Protein AF-A0A523UIL1-F1 (afdb_monomer)

Secondary structure (DSSP, 8-state):
-PPPPPEEEEEEETT----HHHHHHHHHHHHTT-EEEEEEEEE-HHHHHHHHHHTT-SEEEEEE-SS-HHHHHHHHHHHHHHTT----EEEEES--HHHHHHH-

Mean predicted aligned error: 3.67 Å

pLDDT: mean 92.1, std 8.02, range [46.84, 98.5]

Solvent-accessible surface area (backbone atoms only — not comparable to full-atom values): 6074 Å² total; per-residue (Å²): 129,83,79,84,61,58,27,36,35,38,39,18,56,56,89,42,78,86,52,66,70,58,51,52,52,48,49,55,43,41,76,74,63,31,46,66,49,71,73,49,65,52,38,51,50,68,58,52,53,52,49,39,60,77,63,66,37,61,30,40,37,39,43,39,76,68,84,66,50,64,70,49,49,55,52,32,54,48,52,38,55,76,68,70,53,93,54,54,76,46,83,45,70,64,74,51,75,74,55,51,70,77,74,111

Foldseek 3Di:
DDPDAAEEEEAEADPDQDCVVVVVVQVVSVVVVHHYHYPHYHDQLVRQVVCCVVVVHQEYEYEDADPPVLVRLVVNVVVCVVVVHPHYYHYDDDADPVNVVSND

Radius of gyration: 13.33 Å; Cα contacts (8 Å, |Δi|>4): 162; chains: 1; bounding box: 35×24×34 Å

Sequence (104 aa):
MSEKKVRVLLAKGGLDAHDTGVKVVASALRDAGMEVIYLGLRQLPESIVEAAIQEDVDIIGISSLSGSLIPMARRLMGLVREKNLNIPVIYGGTILKSDREELL

Structure (mmCIF, N/CA/C/O backbone):
data_AF-A0A523UIL1-F1
#
_entry.id   AF-A0A523UIL1-F1
#
loop_
_atom_site.group_PDB
_atom_site.id
_atom_site.type_symbol
_atom_site.label_atom_id
_atom_site.label_alt_id
_atom_site.label_comp_id
_atom_site.label_asym_id
_atom_site.label_entity_id
_atom_site.label_seq_id
_atom_site.pdbx_PDB_ins_code
_atom_site.Cartn_x
_atom_site.Cartn_y
_atom_site.Cartn_z
_atom_site.occupancy
_atom_site.B_iso_or_equiv
_atom_site.auth_seq_id
_atom_site.auth_comp_id
_atom_site.auth_asym_id
_atom_site.auth_atom_id
_atom_site.pdbx_PDB_model_num
ATOM 1 N N . MET A 1 1 ? -21.233 -1.868 18.350 1.00 46.84 1 MET A N 1
ATOM 2 C CA . MET A 1 1 ? -19.841 -1.489 18.032 1.00 46.84 1 MET A CA 1
ATOM 3 C C . MET A 1 1 ? -19.693 -1.618 16.529 1.00 46.84 1 MET A C 1
ATOM 5 O O . MET A 1 1 ? -20.060 -2.663 16.015 1.00 46.84 1 MET A O 1
ATOM 9 N N . SER A 1 2 ? -19.290 -0.564 15.821 1.00 66.00 2 SER A N 1
ATOM 10 C CA . SER A 1 2 ? -18.968 -0.674 14.394 1.00 66.00 2 SER A CA 1
ATOM 11 C C . SER A 1 2 ? -17.741 -1.572 14.238 1.00 66.00 2 SER A C 1
ATOM 13 O O . SER A 1 2 ? -16.739 -1.329 14.911 1.00 66.00 2 SER A O 1
ATOM 15 N N . GLU A 1 3 ? -17.811 -2.607 13.402 1.00 79.12 3 GLU A N 1
ATOM 16 C CA . GLU A 1 3 ? -16.627 -3.398 13.049 1.00 79.12 3 GLU A CA 1
ATOM 17 C C . GLU A 1 3 ? -15.558 -2.482 12.433 1.00 79.12 3 GLU A C 1
ATOM 19 O O . GLU A 1 3 ? -15.869 -1.655 11.569 1.00 79.12 3 GLU A O 1
ATOM 24 N N . LYS A 1 4 ? -14.304 -2.597 12.900 1.00 85.50 4 LYS A N 1
ATOM 25 C CA . LYS A 1 4 ? -13.166 -1.893 12.291 1.00 85.50 4 LYS A CA 1
ATOM 26 C C . LYS A 1 4 ? -13.001 -2.447 10.876 1.00 85.50 4 LYS A C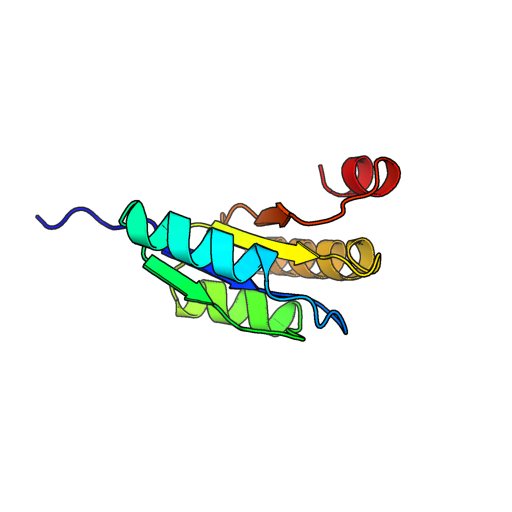 1
ATOM 28 O O . LYS A 1 4 ? -12.738 -3.636 10.709 1.00 85.50 4 LYS A O 1
ATOM 33 N N . LYS A 1 5 ? -13.178 -1.597 9.866 1.00 93.81 5 LYS A N 1
ATOM 34 C CA . LYS A 1 5 ? -12.920 -1.967 8.472 1.00 93.81 5 LYS A CA 1
ATOM 35 C C . LYS A 1 5 ? -11.421 -2.118 8.254 1.00 93.81 5 LYS A C 1
ATOM 37 O O . LYS A 1 5 ? -10.647 -1.327 8.783 1.00 93.81 5 LYS A O 1
ATOM 42 N N . VAL A 1 6 ? -11.040 -3.098 7.438 1.00 97.31 6 VAL A N 1
ATOM 43 C CA . VAL A 1 6 ? -9.656 -3.240 6.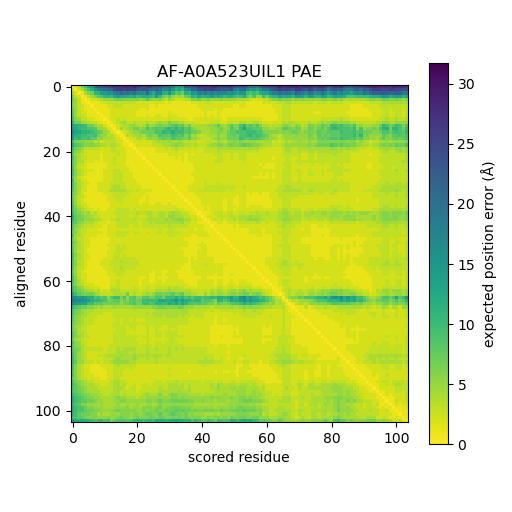974 1.00 97.31 6 VAL A CA 1
ATOM 44 C C . VAL A 1 6 ? -9.308 -2.037 6.097 1.00 97.31 6 VAL A C 1
ATOM 46 O O . VAL A 1 6 ? -10.041 -1.730 5.152 1.00 97.31 6 VAL A O 1
ATOM 49 N N . ARG A 1 7 ? -8.201 -1.365 6.408 1.00 98.31 7 ARG A N 1
ATOM 50 C CA . ARG A 1 7 ? -7.677 -0.190 5.707 1.00 98.31 7 ARG A CA 1
ATOM 51 C C . ARG A 1 7 ? -6.504 -0.601 4.827 1.00 98.31 7 ARG A C 1
ATOM 53 O O . ARG A 1 7 ? -5.483 -1.083 5.312 1.00 98.31 7 ARG A O 1
ATOM 60 N N . VAL A 1 8 ? -6.645 -0.409 3.521 1.00 98.50 8 VAL A N 1
ATOM 61 C CA . VAL A 1 8 ? -5.649 -0.800 2.520 1.00 98.50 8 VAL A CA 1
ATOM 62 C C . VAL A 1 8 ? -5.121 0.439 1.816 1.00 98.50 8 VAL A C 1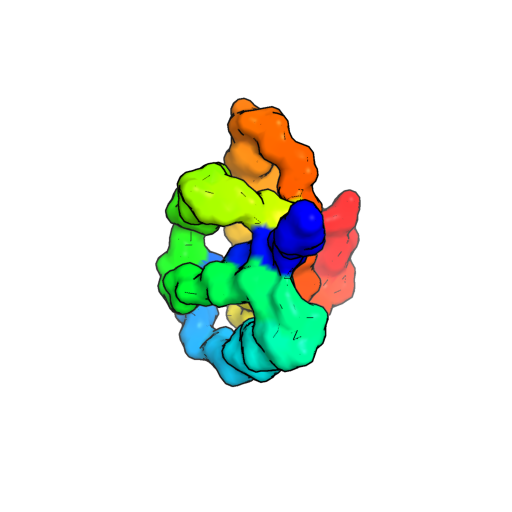
ATOM 64 O O . VAL A 1 8 ? -5.873 1.169 1.167 1.00 98.50 8 VAL A O 1
ATOM 67 N N . LEU A 1 9 ? -3.811 0.651 1.892 1.00 98.50 9 LEU A N 1
ATOM 68 C CA . LEU A 1 9 ? -3.124 1.669 1.111 1.00 98.50 9 LEU A CA 1
ATOM 69 C C . LEU A 1 9 ? -2.636 1.068 -0.199 1.00 98.50 9 LEU A C 1
ATOM 71 O O . LEU A 1 9 ? -1.896 0.096 -0.194 1.00 98.50 9 LEU A O 1
ATOM 75 N N . LEU A 1 10 ? -3.008 1.660 -1.327 1.00 97.75 10 LEU A N 1
ATOM 76 C CA . LEU A 1 10 ? -2.543 1.277 -2.652 1.00 97.75 10 LEU A CA 1
ATOM 77 C C . LEU A 1 10 ? -1.676 2.385 -3.245 1.00 97.75 10 LEU A C 1
ATOM 79 O O . LEU A 1 10 ? -2.107 3.535 -3.359 1.00 97.75 10 LEU A O 1
ATOM 83 N N . ALA A 1 11 ? -0.468 2.032 -3.674 1.00 95.00 11 ALA A N 1
ATOM 84 C CA . ALA A 1 11 ? 0.480 2.973 -4.255 1.00 95.00 11 ALA A CA 1
ATOM 85 C C . ALA A 1 11 ? 1.216 2.398 -5.469 1.00 95.00 11 ALA A C 1
ATOM 87 O O . ALA A 1 11 ? 1.284 1.186 -5.697 1.00 95.00 11 ALA A O 1
ATOM 88 N N . LYS A 1 12 ? 1.799 3.308 -6.249 1.00 90.12 12 LYS A N 1
ATOM 89 C CA . LYS A 1 12 ? 2.690 2.996 -7.366 1.00 90.12 12 LYS A CA 1
ATOM 90 C C . LYS A 1 12 ? 4.016 3.698 -7.194 1.00 90.12 12 LYS A C 1
ATOM 92 O O . LYS A 1 12 ? 4.063 4.926 -7.189 1.00 90.12 12 LYS A O 1
ATOM 97 N N . GLY A 1 13 ? 5.080 2.913 -7.097 1.00 81.62 13 GLY A N 1
ATOM 98 C CA . GLY A 1 13 ? 6.435 3.434 -6.992 1.00 81.62 13 GLY A CA 1
ATOM 99 C C . GLY A 1 13 ? 7.025 3.872 -8.333 1.00 81.62 13 GLY A C 1
ATOM 100 O O . GLY A 1 13 ? 6.723 3.304 -9.384 1.00 81.62 13 GLY A O 1
ATOM 101 N N . GLY A 1 14 ? 7.932 4.848 -8.283 1.00 77.12 14 GLY A N 1
ATOM 102 C CA . GLY A 1 14 ? 8.832 5.172 -9.397 1.00 77.12 14 GLY A CA 1
ATOM 103 C C . GLY A 1 14 ? 8.174 5.919 -10.562 1.00 77.12 14 GLY A C 1
ATOM 104 O O . GLY A 1 14 ? 7.352 6.797 -10.359 1.00 77.12 14 GLY A O 1
ATOM 105 N N . LEU A 1 15 ? 8.565 5.621 -11.804 1.00 76.69 15 LEU A N 1
ATOM 106 C CA . LEU A 1 15 ? 8.066 6.326 -13.001 1.00 76.69 15 LEU A CA 1
ATOM 107 C C . LEU A 1 15 ? 6.871 5.642 -13.670 1.00 76.69 15 LEU A C 1
ATOM 109 O O . LEU A 1 15 ? 6.395 6.094 -14.712 1.00 76.69 15 LEU A O 1
ATOM 113 N N . ASP A 1 16 ? 6.382 4.563 -13.074 1.00 80.06 16 ASP A N 1
ATOM 114 C CA . ASP A 1 16 ? 5.350 3.737 -13.664 1.00 80.06 16 ASP A CA 1
ATOM 115 C C . ASP A 1 16 ? 4.013 4.498 -13.754 1.00 80.06 16 ASP A C 1
ATOM 117 O O . ASP A 1 16 ? 3.481 4.965 -12.747 1.00 80.06 16 ASP A O 1
ATOM 121 N N . ALA A 1 17 ? 3.447 4.602 -14.960 1.00 84.06 17 ALA A N 1
ATOM 122 C CA . ALA A 1 17 ? 2.198 5.323 -15.224 1.00 84.06 17 ALA A CA 1
ATOM 123 C C . ALA A 1 17 ? 0.964 4.408 -15.357 1.00 84.06 17 ALA A C 1
ATOM 125 O O . ALA A 1 17 ? -0.157 4.902 -15.387 1.00 84.06 17 ALA A O 1
ATOM 126 N N . HIS A 1 18 ? 1.141 3.082 -15.396 1.00 89.44 18 HIS A N 1
ATOM 127 C CA . HIS A 1 18 ? 0.035 2.132 -15.575 1.00 89.44 18 HIS A CA 1
ATOM 128 C C . HIS A 1 18 ? -0.861 2.023 -14.338 1.00 89.44 18 HIS A C 1
ATOM 130 O O . HIS A 1 18 ? -0.447 1.472 -13.322 1.00 89.44 18 HIS A O 1
ATOM 136 N N . ASP A 1 19 ? -2.096 2.493 -14.404 1.00 90.62 19 ASP A N 1
ATOM 137 C CA . ASP A 1 19 ? -2.963 2.613 -13.228 1.00 90.62 19 ASP A CA 1
ATOM 138 C C . ASP A 1 19 ? -4.223 1.741 -13.284 1.00 90.62 19 ASP A C 1
ATOM 140 O O . ASP A 1 19 ? -4.920 1.589 -12.282 1.00 90.62 19 ASP A O 1
ATOM 144 N N . THR A 1 20 ? -4.500 1.123 -14.431 1.00 93.00 20 THR A N 1
ATOM 145 C CA . THR A 1 20 ? -5.734 0.367 -14.656 1.00 93.00 20 THR A CA 1
ATOM 146 C C . THR A 1 20 ? -5.876 -0.800 -13.679 1.00 93.00 20 THR A C 1
ATOM 148 O O . THR A 1 20 ? -6.888 -0.895 -12.991 1.00 93.00 20 THR A O 1
ATOM 151 N N . GLY A 1 21 ? -4.849 -1.649 -13.550 1.00 92.94 21 GLY A N 1
ATOM 152 C CA . GLY A 1 21 ? -4.901 -2.819 -12.664 1.00 92.94 21 GLY A CA 1
ATOM 153 C C . GLY A 1 21 ? -5.120 -2.446 -11.196 1.00 92.94 21 GLY A C 1
ATOM 154 O O . GLY A 1 21 ? -6.014 -2.982 -10.547 1.00 92.94 21 GLY A O 1
ATOM 155 N N . VAL A 1 22 ? -4.363 -1.469 -10.683 1.00 95.00 22 VAL A N 1
ATOM 156 C CA . VAL A 1 22 ? -4.496 -1.027 -9.284 1.00 95.00 22 VAL A CA 1
ATOM 157 C C . VAL A 1 22 ? -5.844 -0.357 -9.012 1.00 95.00 22 VAL A C 1
ATOM 159 O O . VAL A 1 22 ? -6.402 -0.549 -7.936 1.00 95.00 22 VAL A O 1
ATOM 162 N N . LYS A 1 23 ? -6.420 0.366 -9.981 1.00 95.31 23 LYS A N 1
ATOM 163 C CA . LYS A 1 23 ? -7.764 0.952 -9.850 1.00 95.31 23 LYS A CA 1
ATOM 164 C C . LYS A 1 23 ? -8.862 -0.110 -9.805 1.00 95.31 23 LYS A C 1
ATOM 166 O O . LYS A 1 23 ? -9.795 0.034 -9.019 1.00 95.31 23 LYS A O 1
ATOM 171 N N . VAL A 1 24 ? -8.737 -1.182 -10.589 1.00 97.00 24 VAL A N 1
ATOM 172 C CA . VAL A 1 24 ? -9.665 -2.325 -10.529 1.00 97.00 24 VAL A CA 1
ATOM 173 C C . VAL A 1 24 ? -9.589 -3.007 -9.163 1.00 97.00 24 VAL A C 1
ATOM 175 O O . VAL A 1 24 ? -10.624 -3.225 -8.538 1.00 97.00 24 VAL A O 1
ATOM 178 N N . VAL A 1 25 ? -8.379 -3.263 -8.652 1.00 97.12 25 VAL A N 1
ATOM 179 C CA . VAL A 1 25 ? -8.186 -3.814 -7.298 1.00 97.12 25 VAL A CA 1
ATOM 180 C C . VAL A 1 25 ? -8.776 -2.879 -6.242 1.00 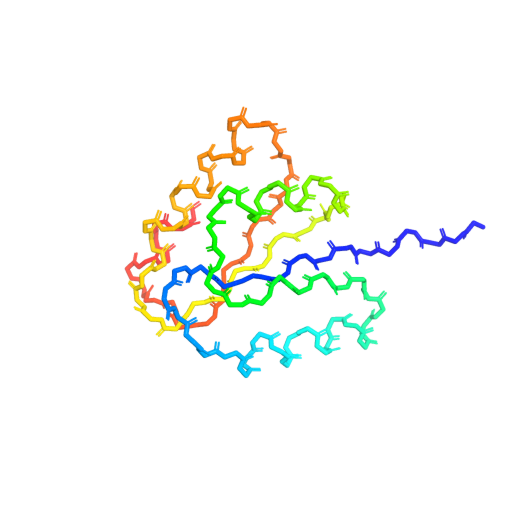97.12 25 VAL A C 1
ATOM 182 O O . VAL A 1 25 ? -9.501 -3.333 -5.364 1.00 97.12 25 VAL A O 1
ATOM 185 N N . ALA A 1 26 ? -8.540 -1.569 -6.353 1.00 97.56 26 ALA A N 1
ATOM 186 C CA . ALA A 1 26 ? -9.101 -0.583 -5.435 1.00 97.56 26 ALA A CA 1
ATOM 187 C C . ALA A 1 26 ? -10.636 -0.619 -5.410 1.00 97.56 26 ALA A C 1
ATOM 189 O O . ALA A 1 26 ? -11.225 -0.510 -4.338 1.00 97.56 26 ALA A O 1
ATOM 190 N N . SER A 1 27 ? -11.280 -0.772 -6.572 1.00 97.94 27 SER A N 1
ATOM 191 C CA . SER A 1 27 ? -12.737 -0.915 -6.655 1.00 97.94 27 SER A CA 1
ATOM 192 C C . SER A 1 27 ? -13.201 -2.192 -5.964 1.00 97.94 27 SER A C 1
ATOM 194 O O . SER A 1 27 ? -14.037 -2.124 -5.072 1.00 97.94 27 SER A O 1
ATOM 196 N N . ALA A 1 28 ? -12.595 -3.333 -6.297 1.00 98.25 28 ALA A N 1
ATOM 197 C CA . ALA A 1 28 ? -12.983 -4.625 -5.738 1.00 98.25 28 ALA A CA 1
ATOM 198 C C . ALA A 1 28 ? -12.834 -4.682 -4.206 1.00 98.25 28 ALA A C 1
ATOM 200 O O . ALA A 1 28 ? -13.690 -5.233 -3.520 1.00 98.25 28 ALA A O 1
ATOM 201 N N . LEU A 1 29 ? -11.776 -4.081 -3.649 1.00 98.06 29 LEU A N 1
ATOM 202 C CA . LEU A 1 29 ? -11.583 -4.001 -2.197 1.00 98.06 29 LEU A CA 1
ATOM 203 C C . LEU A 1 29 ? -12.651 -3.120 -1.523 1.00 98.06 29 LEU A C 1
ATOM 205 O O . LEU A 1 29 ? -13.143 -3.474 -0.452 1.00 98.06 29 LEU A O 1
ATOM 209 N N . ARG A 1 30 ? -13.048 -2.004 -2.153 1.00 97.56 30 ARG A N 1
ATOM 210 C CA . ARG A 1 30 ? -14.147 -1.154 -1.656 1.00 97.56 30 ARG A CA 1
ATOM 211 C C . ARG A 1 30 ? -15.487 -1.879 -1.705 1.00 97.56 30 ARG A C 1
ATOM 213 O O .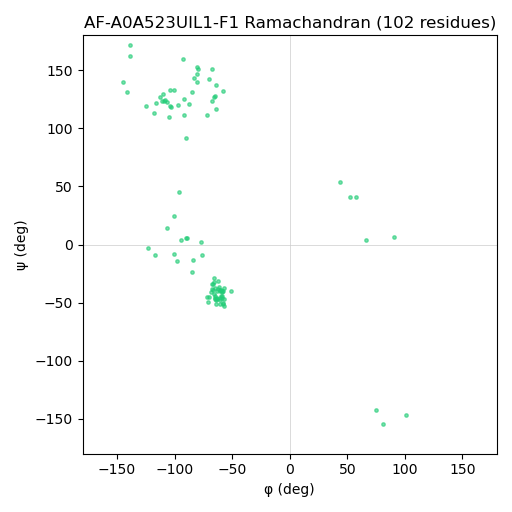 ARG A 1 30 ? -16.236 -1.807 -0.734 1.00 97.56 30 ARG A O 1
ATOM 220 N N . ASP A 1 31 ? -15.755 -2.605 -2.787 1.00 97.94 31 ASP A N 1
ATOM 221 C CA . ASP A 1 31 ? -16.968 -3.416 -2.939 1.00 97.94 31 ASP A CA 1
ATOM 222 C C . ASP A 1 31 ? -17.031 -4.531 -1.880 1.00 97.94 31 ASP A C 1
ATOM 224 O O . ASP A 1 31 ? -18.105 -4.864 -1.384 1.00 97.94 31 ASP A O 1
ATOM 228 N N . ALA A 1 32 ? -15.872 -5.049 -1.460 1.00 97.31 32 ALA A N 1
ATOM 229 C CA . ALA A 1 32 ? -15.735 -5.991 -0.349 1.00 97.31 32 ALA A CA 1
ATOM 230 C C . ALA A 1 32 ? -15.827 -5.342 1.051 1.00 97.31 32 ALA A C 1
ATOM 232 O O . ALA A 1 32 ? -15.685 -6.033 2.058 1.00 97.31 32 ALA A O 1
ATOM 233 N N . GLY A 1 33 ? -16.059 -4.028 1.141 1.00 96.56 33 GLY A N 1
ATOM 234 C CA . GLY A 1 33 ? -16.267 -3.307 2.398 1.00 96.56 33 GLY A CA 1
ATOM 235 C C . GLY A 1 33 ? -15.004 -2.742 3.056 1.00 96.56 33 GLY A C 1
ATOM 236 O O . GLY A 1 33 ? -15.100 -2.213 4.166 1.00 96.56 33 GLY A O 1
ATOM 237 N N . MET A 1 34 ? -13.843 -2.813 2.396 1.00 98.00 34 MET A N 1
ATOM 238 C CA . MET A 1 34 ? -12.583 -2.255 2.900 1.00 98.00 34 MET A CA 1
ATOM 239 C C . MET A 1 34 ? -12.488 -0.744 2.659 1.00 98.00 34 MET A C 1
ATOM 241 O O . MET A 1 34 ? -13.044 -0.200 1.701 1.00 98.00 34 MET A O 1
ATOM 245 N N . GLU A 1 35 ? -11.731 -0.055 3.507 1.00 98.00 35 GLU A N 1
ATOM 246 C CA . GLU A 1 35 ? -11.354 1.341 3.291 1.00 98.00 35 GLU A CA 1
ATOM 247 C C . GLU A 1 35 ? -10.079 1.393 2.452 1.00 98.00 35 GLU A C 1
ATOM 249 O O . GLU A 1 35 ? -9.055 0.835 2.832 1.00 98.00 35 GLU A O 1
ATOM 254 N N . VAL A 1 36 ? -10.132 2.046 1.290 1.00 98.19 36 VAL A N 1
ATOM 255 C CA . VAL A 1 36 ? -9.011 2.039 0.339 1.00 98.19 36 VAL A CA 1
ATOM 256 C C . VAL A 1 36 ? -8.463 3.440 0.123 1.00 98.19 36 VAL A C 1
ATOM 258 O O . VAL A 1 36 ? -9.115 4.275 -0.520 1.00 98.19 36 VAL A O 1
ATOM 261 N N . ILE A 1 37 ? -7.228 3.644 0.575 1.00 98.12 37 ILE A N 1
ATOM 262 C CA . ILE A 1 37 ? -6.431 4.850 0.371 1.00 98.12 37 ILE A CA 1
ATOM 263 C C . ILE A 1 37 ? -5.597 4.643 -0.892 1.00 98.12 37 ILE A C 1
ATOM 265 O O . ILE A 1 37 ? -4.694 3.815 -0.915 1.00 98.12 37 ILE A O 1
ATOM 269 N N . TYR A 1 38 ? -5.882 5.380 -1.964 1.00 96.62 38 TYR A N 1
ATOM 270 C CA . TYR A 1 38 ? -5.094 5.303 -3.197 1.00 96.62 38 TYR A CA 1
ATOM 271 C C . TYR A 1 38 ? -4.203 6.538 -3.334 1.00 96.62 38 TYR A C 1
ATOM 273 O O . TYR A 1 38 ? -4.705 7.623 -3.617 1.00 96.62 38 TYR A O 1
ATOM 281 N N . LEU A 1 39 ? -2.887 6.367 -3.174 1.00 94.62 39 LEU A N 1
ATOM 282 C CA . LEU A 1 39 ? -1.916 7.471 -3.248 1.00 94.62 39 LEU A CA 1
ATOM 283 C C . LEU A 1 39 ? -1.621 7.940 -4.680 1.00 94.62 39 LEU A C 1
ATOM 285 O O . LEU A 1 39 ? -0.945 8.944 -4.885 1.00 94.62 39 LEU A O 1
ATOM 289 N N . GLY A 1 40 ? -2.103 7.217 -5.690 1.00 90.50 40 GLY A N 1
ATOM 290 C CA . GLY A 1 40 ? -1.837 7.558 -7.081 1.00 90.50 40 GLY A CA 1
ATOM 291 C C . GLY A 1 40 ? -0.469 7.087 -7.572 1.00 90.50 40 GLY A C 1
ATOM 292 O O . GLY A 1 40 ? 0.081 6.076 -7.126 1.00 90.50 40 GLY A O 1
ATOM 293 N N . LEU A 1 41 ? 0.038 7.796 -8.578 1.00 90.94 41 LEU A N 1
ATOM 294 C CA . LEU A 1 41 ? 1.235 7.430 -9.331 1.00 90.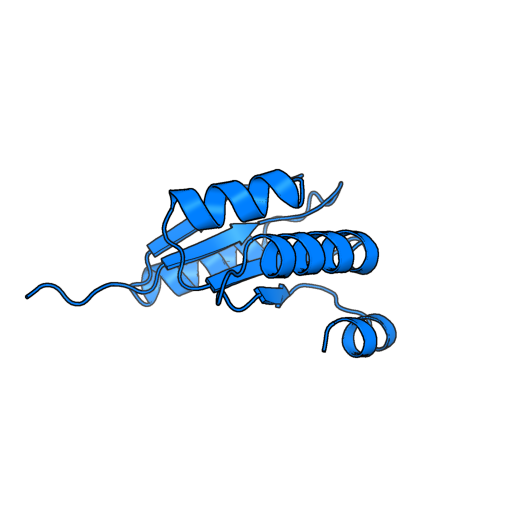94 41 LEU A CA 1
ATOM 295 C C . LEU A 1 41 ? 2.479 8.080 -8.737 1.00 90.94 41 LEU A C 1
ATOM 297 O O . LEU A 1 41 ? 2.396 9.117 -8.082 1.00 90.94 41 LEU A O 1
ATOM 301 N N . ARG A 1 42 ? 3.636 7.502 -9.062 1.00 87.50 42 ARG A N 1
ATOM 302 C CA . ARG A 1 42 ? 4.958 8.092 -8.826 1.00 87.50 42 ARG A CA 1
ATOM 303 C C . ARG A 1 42 ? 5.262 8.441 -7.373 1.00 87.50 42 ARG A C 1
ATOM 305 O O . ARG A 1 42 ? 5.859 9.472 -7.080 1.00 87.50 42 ARG A O 1
ATOM 312 N N . GLN A 1 43 ? 4.861 7.556 -6.473 1.00 91.81 43 GLN A N 1
ATOM 313 C CA . GLN A 1 43 ? 5.092 7.712 -5.048 1.00 91.81 43 GLN A CA 1
ATOM 314 C C . GLN A 1 43 ? 6.509 7.283 -4.674 1.00 91.81 43 GLN A C 1
ATOM 316 O O . GLN A 1 43 ? 7.036 6.284 -5.175 1.00 91.81 43 GLN A O 1
ATOM 321 N N . LEU A 1 44 ? 7.123 8.052 -3.778 1.00 92.94 44 LEU A N 1
ATOM 322 C CA . LEU A 1 44 ? 8.384 7.684 -3.148 1.00 92.94 44 LEU A CA 1
ATOM 323 C C . LEU A 1 44 ? 8.117 6.704 -1.996 1.00 92.94 44 LEU A C 1
ATOM 325 O O . LEU A 1 44 ? 7.087 6.834 -1.330 1.00 92.94 44 LEU A O 1
ATOM 329 N N . PRO A 1 45 ? 9.025 5.753 -1.716 1.00 94.75 45 PRO A N 1
ATOM 330 C CA . PRO A 1 45 ? 8.892 4.847 -0.575 1.00 94.75 45 PRO A CA 1
ATOM 331 C C . PRO A 1 45 ? 8.628 5.572 0.751 1.00 94.75 45 PRO A C 1
ATOM 333 O O . PRO A 1 45 ? 7.784 5.143 1.529 1.00 94.75 45 PRO A O 1
ATOM 336 N N . GLU A 1 46 ? 9.296 6.702 0.981 1.00 95.94 46 GLU A N 1
ATOM 337 C CA . GLU A 1 46 ? 9.128 7.547 2.164 1.00 95.94 46 GLU A CA 1
ATOM 338 C C . GLU A 1 46 ? 7.696 8.069 2.285 1.00 95.94 46 GLU A C 1
ATOM 340 O O . GLU A 1 46 ? 7.094 7.974 3.352 1.00 95.94 46 GLU A O 1
ATOM 345 N N . SER A 1 47 ? 7.129 8.561 1.180 1.00 95.81 47 SER A N 1
ATOM 346 C CA . SER A 1 47 ? 5.750 9.050 1.130 1.00 95.81 47 SER A CA 1
ATOM 347 C C . SER A 1 47 ? 4.741 7.931 1.379 1.00 95.81 47 SER A C 1
ATOM 349 O O . SER A 1 47 ? 3.746 8.152 2.061 1.00 95.81 47 SER A O 1
ATOM 351 N N . ILE A 1 48 ? 5.008 6.725 0.868 1.00 96.62 48 ILE A N 1
ATOM 352 C CA . ILE A 1 48 ? 4.147 5.553 1.075 1.00 96.62 48 ILE A CA 1
ATOM 353 C C . ILE A 1 48 ? 4.107 5.172 2.555 1.00 96.62 48 ILE A C 1
ATOM 355 O O . ILE A 1 48 ? 3.027 4.963 3.099 1.00 96.62 48 ILE A O 1
ATOM 359 N N . VAL A 1 49 ? 5.269 5.090 3.209 1.00 97.69 49 VAL A N 1
ATOM 360 C CA . VAL A 1 49 ? 5.354 4.713 4.628 1.00 97.69 49 VAL A CA 1
ATOM 361 C C . VAL A 1 49 ? 4.755 5.784 5.528 1.00 97.69 49 VAL A C 1
ATOM 363 O O . VAL A 1 49 ? 4.052 5.456 6.478 1.00 97.69 49 VAL A O 1
ATOM 366 N N . GLU A 1 50 ? 5.007 7.058 5.233 1.00 97.81 50 GLU A N 1
ATOM 367 C CA . GLU A 1 50 ? 4.439 8.158 6.008 1.00 97.81 50 GLU A CA 1
ATOM 368 C C . GLU A 1 50 ? 2.910 8.165 5.915 1.00 97.81 50 GLU A C 1
ATOM 370 O O . GLU A 1 50 ? 2.233 8.198 6.939 1.00 97.81 50 GLU A O 1
ATOM 375 N N . ALA A 1 51 ? 2.362 8.024 4.705 1.00 98.06 51 ALA A N 1
ATOM 376 C CA . ALA A 1 51 ? 0.923 7.910 4.516 1.00 98.06 51 ALA A CA 1
ATOM 377 C C . ALA A 1 51 ? 0.349 6.657 5.193 1.00 98.06 51 ALA A C 1
ATOM 379 O O . ALA A 1 51 ? -0.716 6.730 5.790 1.00 98.06 51 ALA A O 1
ATOM 380 N N . ALA A 1 52 ? 1.053 5.521 5.157 1.00 98.06 52 ALA A N 1
ATOM 381 C CA . ALA A 1 52 ? 0.616 4.300 5.833 1.00 98.06 52 ALA A CA 1
ATOM 382 C C . ALA A 1 52 ? 0.462 4.492 7.352 1.00 98.06 52 ALA A C 1
ATOM 384 O O . ALA A 1 52 ? -0.490 3.987 7.941 1.00 98.06 52 ALA A O 1
ATOM 385 N N . ILE A 1 53 ? 1.375 5.244 7.972 1.00 97.88 53 ILE A N 1
ATOM 386 C CA . ILE A 1 53 ? 1.317 5.578 9.401 1.00 97.88 53 ILE A CA 1
ATOM 387 C C . ILE A 1 53 ? 0.188 6.569 9.680 1.00 97.88 53 ILE A C 1
ATOM 389 O O . ILE A 1 53 ? -0.610 6.348 10.586 1.00 97.88 53 ILE A O 1
ATOM 393 N N . GLN A 1 54 ? 0.122 7.660 8.913 1.00 97.88 54 GLN A N 1
ATOM 394 C CA . GLN A 1 54 ? -0.875 8.717 9.106 1.00 97.88 54 GLN A CA 1
ATOM 395 C C . GLN A 1 54 ? -2.302 8.198 8.928 1.00 97.88 54 GLN A C 1
ATOM 397 O O . GLN A 1 54 ? -3.206 8.598 9.656 1.00 97.88 54 GLN A O 1
ATOM 402 N N . GLU A 1 55 ? -2.486 7.283 7.982 1.00 97.69 55 GLU A N 1
ATOM 403 C CA . GLU A 1 55 ? -3.771 6.677 7.672 1.00 97.69 55 GLU A CA 1
ATOM 404 C C . GLU A 1 55 ? -4.049 5.406 8.486 1.00 97.69 55 GLU A C 1
ATOM 406 O O . GLU A 1 55 ? -5.056 4.765 8.207 1.00 97.69 55 GLU A O 1
ATOM 411 N N . ASP A 1 56 ? -3.210 5.018 9.455 1.00 97.00 56 ASP A N 1
ATOM 412 C CA . ASP A 1 56 ? -3.371 3.799 10.277 1.00 97.00 56 ASP A CA 1
ATOM 413 C C . ASP A 1 56 ? -3.788 2.569 9.443 1.00 97.00 56 ASP A C 1
ATOM 415 O O . ASP A 1 56 ? -4.846 1.969 9.654 1.00 97.00 56 ASP A O 1
ATOM 419 N N . VAL A 1 57 ? -3.016 2.261 8.396 1.00 98.25 57 VAL A N 1
ATOM 420 C CA . VAL A 1 57 ? -3.401 1.219 7.431 1.00 98.25 57 VAL A CA 1
ATOM 421 C C . VAL A 1 57 ? -3.026 -0.165 7.943 1.00 98.25 57 VAL A C 1
ATOM 423 O O . VAL A 1 57 ? -1.959 -0.370 8.519 1.00 98.25 57 VAL A O 1
ATOM 426 N N . ASP A 1 58 ? -3.875 -1.146 7.653 1.00 98.06 58 ASP A N 1
ATOM 427 C CA . ASP A 1 58 ? -3.619 -2.540 8.004 1.00 98.06 58 ASP A CA 1
ATOM 428 C C . ASP A 1 58 ? -2.759 -3.241 6.935 1.00 98.06 58 ASP A C 1
ATOM 430 O O . ASP A 1 58 ? -2.113 -4.242 7.229 1.00 98.06 58 ASP A O 1
ATOM 434 N N . ILE A 1 59 ? -2.754 -2.752 5.684 1.00 98.19 59 ILE A N 1
ATOM 435 C CA . ILE A 1 59 ? -2.026 -3.358 4.552 1.00 98.19 59 ILE A CA 1
ATOM 436 C C . ILE A 1 59 ? -1.490 -2.275 3.604 1.00 98.19 59 ILE A C 1
ATOM 438 O O . ILE A 1 59 ? -2.206 -1.331 3.262 1.00 98.19 59 ILE A O 1
ATOM 442 N N . ILE A 1 60 ? -0.267 -2.460 3.094 1.00 98.19 60 ILE A N 1
ATOM 443 C CA . ILE A 1 60 ? 0.284 -1.689 1.967 1.00 98.19 60 ILE A CA 1
ATOM 444 C C . ILE A 1 60 ? 0.307 -2.570 0.713 1.00 98.19 60 ILE A C 1
ATOM 446 O O . ILE A 1 60 ? 0.942 -3.618 0.687 1.00 98.19 60 ILE A O 1
ATOM 450 N N . GLY A 1 61 ? -0.346 -2.133 -0.358 1.00 96.94 61 GLY A N 1
ATOM 451 C CA . GLY A 1 61 ? -0.308 -2.741 -1.682 1.00 96.94 61 GLY A CA 1
ATOM 452 C C . GLY A 1 61 ? 0.476 -1.883 -2.675 1.00 96.94 61 GLY A C 1
ATOM 453 O O . GLY A 1 61 ? 0.158 -0.717 -2.909 1.00 96.94 61 GLY A O 1
ATOM 454 N N . ILE A 1 62 ? 1.484 -2.477 -3.303 1.00 94.94 62 ILE A N 1
ATOM 455 C CA . ILE A 1 62 ? 2.326 -1.843 -4.314 1.00 94.94 62 ILE A CA 1
ATOM 456 C C . ILE A 1 62 ? 2.047 -2.477 -5.669 1.00 94.94 62 ILE A C 1
ATOM 458 O O . ILE A 1 62 ? 2.226 -3.679 -5.852 1.00 94.94 62 ILE A O 1
ATOM 462 N N . SER A 1 63 ? 1.675 -1.657 -6.649 1.00 92.94 63 SER A N 1
ATOM 463 C CA . SER A 1 63 ? 1.536 -2.096 -8.039 1.00 92.94 63 SER A CA 1
ATOM 464 C C . SER A 1 63 ? 2.759 -1.687 -8.861 1.00 92.94 63 SER A C 1
ATOM 466 O O . SER A 1 63 ? 3.155 -0.522 -8.832 1.00 92.94 63 SER A O 1
ATOM 468 N N . SER A 1 64 ? 3.321 -2.609 -9.649 1.00 89.31 64 SER A N 1
ATOM 469 C CA . SER A 1 64 ? 4.417 -2.327 -10.588 1.00 89.31 64 SER A CA 1
ATOM 470 C C . SER A 1 64 ? 4.277 -3.093 -11.906 1.00 89.31 64 SER A C 1
ATOM 472 O O . SER A 1 64 ? 4.035 -4.297 -11.922 1.00 89.31 64 SER A O 1
ATOM 474 N N . LEU A 1 65 ? 4.426 -2.381 -13.022 1.00 86.88 65 LEU A N 1
ATOM 475 C CA . LEU A 1 65 ? 4.461 -2.913 -14.388 1.00 86.88 65 LEU A CA 1
ATOM 476 C C . LEU A 1 65 ? 5.754 -2.532 -15.142 1.00 86.88 65 LEU A C 1
ATOM 478 O O . LEU A 1 65 ? 5.934 -2.951 -16.280 1.00 86.88 65 LEU A O 1
ATOM 482 N N . SER A 1 66 ? 6.655 -1.742 -14.544 1.00 74.00 66 SER A N 1
ATOM 483 C CA . SER A 1 66 ? 7.798 -1.119 -15.239 1.00 74.00 66 SER A CA 1
ATOM 484 C C . SER A 1 66 ? 9.174 -1.725 -14.927 1.00 74.00 66 SER A C 1
ATOM 486 O O . SER A 1 66 ? 10.186 -1.084 -15.199 1.00 74.00 66 SER A O 1
ATOM 488 N N . GLY A 1 67 ? 9.247 -2.914 -14.317 1.00 71.69 67 GLY A N 1
ATOM 489 C CA . GLY A 1 67 ? 10.518 -3.606 -14.026 1.00 71.69 67 GLY A CA 1
ATOM 490 C C . GLY A 1 67 ? 11.428 -2.918 -12.994 1.00 71.69 67 GLY A C 1
AT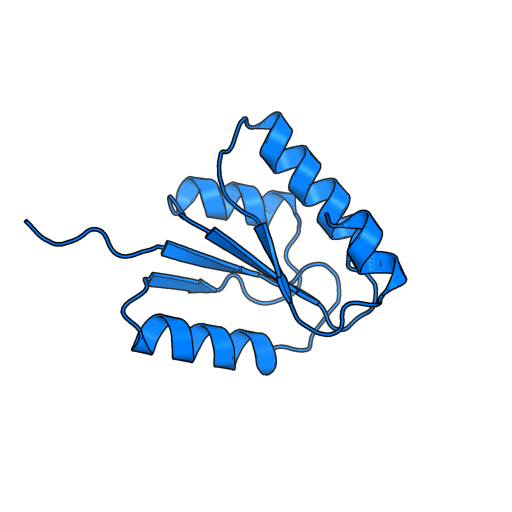OM 491 O O . GLY A 1 67 ? 12.530 -3.379 -12.731 1.00 71.69 67 GLY A O 1
ATOM 492 N N . SER A 1 68 ? 10.982 -1.819 -12.380 1.00 77.62 68 SER A N 1
ATOM 493 C CA . SER A 1 68 ? 11.744 -1.043 -11.392 1.00 77.62 68 SER A CA 1
ATOM 494 C C . SER A 1 68 ? 11.332 -1.352 -9.948 1.00 77.62 68 SER A C 1
ATOM 496 O O . SER A 1 68 ? 11.464 -0.497 -9.069 1.00 77.62 68 SER A O 1
ATOM 498 N N . LEU A 1 69 ? 10.772 -2.540 -9.702 1.00 87.81 69 LEU A N 1
ATOM 499 C CA . LEU A 1 69 ? 10.176 -2.884 -8.414 1.00 87.81 69 LEU A CA 1
ATOM 500 C C . LEU A 1 69 ? 11.227 -3.104 -7.321 1.00 87.81 69 LEU A C 1
ATOM 502 O O . LEU A 1 69 ? 11.068 -2.577 -6.225 1.00 87.81 69 LEU A O 1
ATOM 506 N N . ILE A 1 70 ? 12.303 -3.840 -7.607 1.00 91.38 70 ILE A N 1
ATOM 507 C CA . ILE A 1 70 ? 13.266 -4.275 -6.583 1.00 91.38 70 ILE A CA 1
ATOM 508 C C . ILE A 1 70 ? 13.911 -3.116 -5.805 1.00 91.38 70 ILE A C 1
ATOM 510 O O . ILE A 1 70 ? 13.864 -3.146 -4.572 1.00 91.38 70 ILE A O 1
ATOM 514 N N . PRO A 1 71 ? 14.471 -2.064 -6.440 1.00 90.56 71 PRO A N 1
ATOM 515 C CA . PRO A 1 71 ? 15.056 -0.950 -5.691 1.00 90.56 71 PRO A CA 1
ATOM 516 C C . PRO A 1 71 ? 14.030 -0.242 -4.796 1.00 90.56 71 PRO A C 1
ATOM 518 O O . PRO A 1 71 ? 14.321 0.086 -3.646 1.00 90.56 71 PRO A O 1
ATOM 521 N N . MET A 1 72 ? 12.809 -0.059 -5.307 1.00 90.12 72 MET A N 1
ATOM 522 C CA . MET A 1 72 ? 11.704 0.544 -4.565 1.00 90.12 72 MET A CA 1
ATOM 523 C C . MET A 1 72 ? 11.296 -0.327 -3.371 1.00 90.12 72 MET A C 1
ATOM 525 O O . MET A 1 72 ? 11.159 0.184 -2.262 1.00 90.12 72 MET A O 1
ATOM 529 N N . ALA A 1 73 ? 11.141 -1.634 -3.582 1.00 92.75 73 ALA A N 1
ATOM 530 C CA . ALA A 1 73 ? 10.724 -2.596 -2.567 1.00 92.75 73 ALA A CA 1
ATOM 531 C C . ALA A 1 73 ? 11.757 -2.718 -1.444 1.00 92.75 73 ALA A C 1
ATOM 533 O O . ALA A 1 73 ? 11.402 -2.657 -0.269 1.00 92.75 73 ALA A O 1
ATOM 534 N N . ARG A 1 74 ? 13.050 -2.790 -1.787 1.00 93.81 74 ARG A N 1
ATOM 535 C CA . ARG A 1 74 ? 14.146 -2.797 -0.805 1.00 93.81 74 ARG A CA 1
ATOM 536 C C . ARG A 1 74 ? 14.111 -1.564 0.089 1.00 93.81 74 ARG A C 1
ATOM 538 O O . ARG A 1 74 ? 14.204 -1.695 1.309 1.00 93.81 74 ARG A O 1
ATOM 545 N N . ARG A 1 75 ? 13.951 -0.378 -0.508 1.00 95.06 75 ARG A N 1
ATOM 546 C CA . ARG A 1 75 ? 13.868 0.878 0.244 1.00 95.06 75 ARG A CA 1
ATOM 547 C C . ARG A 1 75 ? 12.621 0.924 1.125 1.00 95.06 75 ARG A C 1
ATOM 549 O O . ARG A 1 75 ? 12.736 1.253 2.301 1.00 95.06 75 ARG A O 1
ATOM 556 N N . LEU A 1 76 ? 11.466 0.546 0.581 1.00 95.31 76 LEU A N 1
ATOM 557 C CA . LEU A 1 76 ? 10.197 0.493 1.306 1.00 95.31 76 LEU A CA 1
ATOM 558 C C . LEU A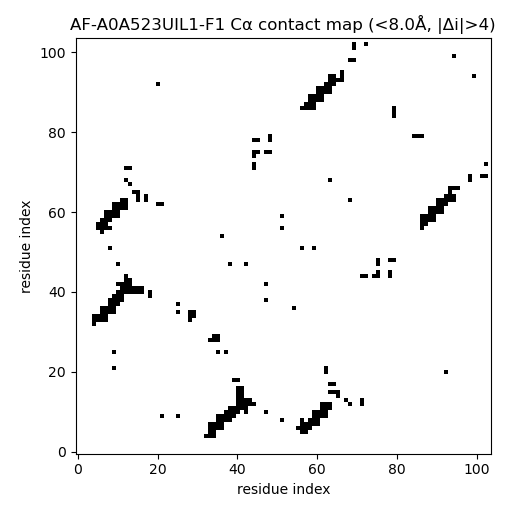 1 76 ? 10.287 -0.425 2.532 1.00 95.31 76 LEU A C 1
ATOM 560 O O . LEU A 1 76 ? 9.999 0.005 3.643 1.00 95.31 76 LEU A O 1
ATOM 564 N N . MET A 1 77 ? 10.760 -1.659 2.351 1.00 96.06 77 MET A N 1
ATOM 565 C CA . MET A 1 77 ? 10.919 -2.615 3.450 1.00 96.06 77 MET A CA 1
ATOM 566 C C . MET A 1 77 ? 11.971 -2.174 4.472 1.00 96.06 77 MET A C 1
ATOM 568 O O . MET A 1 77 ? 11.827 -2.466 5.657 1.00 96.06 77 MET A O 1
ATOM 572 N N . GLY A 1 78 ? 13.020 -1.466 4.037 1.00 97.06 78 GLY A N 1
ATOM 573 C CA . GLY A 1 78 ? 13.972 -0.813 4.936 1.00 97.06 78 GLY A CA 1
ATOM 574 C C . GLY A 1 78 ? 13.272 0.166 5.877 1.00 97.06 78 GLY A C 1
ATOM 575 O O . GLY A 1 78 ? 13.366 0.009 7.088 1.00 97.06 78 GLY A O 1
ATOM 576 N N . LEU A 1 79 ? 12.481 1.086 5.324 1.00 97.44 79 LEU A N 1
ATOM 577 C CA . LEU A 1 79 ? 11.730 2.087 6.089 1.00 97.44 79 LEU A CA 1
ATOM 578 C C . LEU A 1 79 ? 10.674 1.465 7.019 1.00 97.44 79 LEU A C 1
ATOM 580 O O . LEU A 1 79 ? 10.520 1.913 8.154 1.00 97.44 79 LEU A O 1
ATOM 584 N N . VAL A 1 80 ? 9.970 0.422 6.563 1.00 96.88 80 VAL A N 1
ATOM 585 C CA . VAL A 1 80 ? 9.007 -0.338 7.385 1.00 96.88 80 VAL A CA 1
ATOM 586 C C . VAL A 1 80 ? 9.701 -0.928 8.618 1.00 96.88 80 VAL A C 1
ATOM 588 O O . VAL A 1 80 ? 9.190 -0.789 9.729 1.00 96.88 80 VAL A O 1
ATOM 591 N N . ARG A 1 81 ? 10.894 -1.519 8.449 1.00 96.81 81 ARG A N 1
ATOM 592 C CA . ARG A 1 81 ? 11.692 -2.059 9.562 1.00 96.81 81 ARG A CA 1
ATOM 593 C C . ARG A 1 81 ? 12.267 -0.969 10.460 1.00 96.81 81 ARG A C 1
ATOM 595 O O . ARG A 1 81 ? 12.168 -1.083 11.673 1.00 96.81 81 ARG A O 1
ATOM 602 N N . GLU A 1 82 ? 12.839 0.087 9.884 1.00 97.75 82 GLU A N 1
ATOM 603 C CA . GLU A 1 82 ? 13.417 1.216 10.630 1.00 97.75 82 GLU A CA 1
ATOM 604 C C . GLU A 1 82 ? 12.390 1.876 11.558 1.00 97.75 82 GLU A C 1
ATOM 606 O O . GLU A 1 82 ? 12.718 2.264 12.677 1.00 97.75 82 GLU A O 1
ATOM 611 N N . LYS A 1 83 ? 11.133 1.965 11.112 1.00 96.88 83 LYS A N 1
ATOM 612 C CA . LYS A 1 83 ? 10.024 2.522 11.893 1.00 96.88 83 LYS A CA 1
ATOM 613 C C . LYS A 1 83 ? 9.289 1.487 12.758 1.00 96.88 83 LYS A C 1
ATOM 615 O O . LYS A 1 83 ? 8.298 1.845 13.387 1.00 96.88 83 LYS A O 1
ATOM 620 N N . ASN A 1 84 ? 9.765 0.238 12.822 1.00 97.06 84 ASN A N 1
ATOM 621 C CA . ASN A 1 84 ? 9.153 -0.869 13.572 1.00 97.06 84 ASN A CA 1
ATOM 622 C C . ASN A 1 84 ? 7.660 -1.081 13.254 1.00 97.06 84 ASN A C 1
ATOM 624 O O . ASN A 1 84 ? 6.845 -1.314 14.148 1.00 97.06 84 ASN A O 1
ATOM 628 N N . LEU A 1 85 ? 7.290 -0.975 11.977 1.00 96.50 85 LEU A N 1
ATOM 629 C CA . LEU A 1 85 ? 5.912 -1.162 11.536 1.00 96.50 85 LEU A CA 1
ATOM 630 C C . LEU A 1 85 ? 5.620 -2.647 11.302 1.00 96.50 85 LEU A C 1
ATOM 632 O O . LEU A 1 85 ? 6.340 -3.323 10.570 1.00 96.50 85 LEU A O 1
ATOM 636 N N . ASN A 1 86 ? 4.504 -3.125 11.849 1.00 95.94 86 ASN A N 1
ATOM 637 C CA . ASN A 1 86 ? 3.991 -4.480 11.624 1.00 95.94 86 ASN A CA 1
ATOM 638 C C . ASN A 1 86 ? 2.925 -4.500 10.519 1.00 95.94 86 ASN A C 1
ATOM 640 O O . ASN A 1 86 ? 1.861 -5.090 10.687 1.00 95.94 86 ASN A O 1
ATOM 644 N N . ILE A 1 87 ? 3.196 -3.817 9.403 1.00 97.38 87 ILE A N 1
ATOM 645 C CA . ILE A 1 87 ? 2.255 -3.692 8.285 1.00 97.38 87 ILE A CA 1
ATOM 646 C C . ILE A 1 87 ? 2.710 -4.619 7.148 1.00 97.38 87 ILE A C 1
ATOM 648 O O . ILE A 1 87 ? 3.817 -4.436 6.630 1.00 97.38 87 ILE A O 1
ATOM 652 N N . PRO A 1 88 ? 1.901 -5.611 6.731 1.00 96.75 88 PRO A N 1
ATOM 653 C CA . PRO A 1 88 ? 2.217 -6.441 5.579 1.00 96.75 88 PRO A CA 1
ATOM 654 C C . PRO A 1 88 ? 2.257 -5.611 4.291 1.00 96.75 88 PRO A C 1
ATOM 656 O O . PRO A 1 88 ? 1.385 -4.776 4.030 1.00 96.75 88 PRO A O 1
ATOM 659 N N . VAL A 1 89 ? 3.262 -5.892 3.459 1.00 96.50 89 VAL A N 1
ATOM 660 C CA . VAL A 1 89 ? 3.425 -5.291 2.132 1.00 96.50 89 VAL A CA 1
ATOM 661 C C . VAL A 1 89 ? 3.148 -6.345 1.065 1.00 96.50 89 VAL A C 1
ATOM 663 O O . VAL A 1 89 ? 3.787 -7.395 1.035 1.00 96.50 89 VAL A O 1
ATOM 666 N N . ILE A 1 90 ? 2.199 -6.061 0.177 1.00 95.88 90 ILE A N 1
ATOM 667 C CA . ILE A 1 90 ? 1.799 -6.929 -0.931 1.00 95.88 90 ILE A CA 1
ATOM 668 C C . ILE A 1 90 ? 2.244 -6.290 -2.244 1.00 95.88 90 ILE A C 1
ATOM 670 O O . ILE A 1 90 ? 1.935 -5.132 -2.519 1.00 95.88 90 ILE A O 1
ATOM 674 N N . TYR A 1 91 ? 2.930 -7.062 -3.084 1.00 93.75 91 TYR A N 1
ATOM 675 C CA . TYR A 1 91 ? 3.368 -6.632 -4.411 1.00 93.75 91 TYR A CA 1
ATOM 676 C C . TYR A 1 91 ? 2.492 -7.257 -5.500 1.00 93.75 91 TYR A C 1
ATOM 678 O O . TYR A 1 91 ? 2.238 -8.460 -5.488 1.00 93.75 91 TYR A O 1
ATOM 686 N N . GLY A 1 92 ? 2.044 -6.444 -6.455 1.00 92.12 92 GLY A N 1
ATOM 687 C CA . GLY A 1 92 ? 1.221 -6.867 -7.586 1.00 92.12 92 GLY A CA 1
ATOM 688 C C . GLY A 1 92 ? 1.626 -6.205 -8.904 1.00 92.12 92 GLY A C 1
ATOM 689 O O . GLY A 1 92 ? 2.439 -5.281 -8.940 1.00 92.12 92 GLY A O 1
ATOM 690 N N . GLY A 1 93 ? 1.027 -6.676 -9.999 1.00 90.50 93 GLY A N 1
ATOM 691 C CA . GLY A 1 93 ? 1.379 -6.284 -11.365 1.00 90.50 93 GLY A CA 1
ATOM 692 C C . GLY A 1 93 ? 2.249 -7.337 -12.053 1.00 90.50 93 GLY A C 1
ATOM 693 O O . GLY A 1 93 ? 2.078 -8.533 -11.817 1.00 90.50 93 GLY A O 1
ATOM 694 N N . THR A 1 94 ? 3.168 -6.905 -12.915 1.00 89.56 94 THR A N 1
ATOM 695 C CA . THR A 1 94 ? 4.056 -7.811 -13.656 1.00 89.56 94 THR A CA 1
ATOM 696 C C . THR A 1 94 ? 5.328 -8.044 -12.852 1.00 89.56 94 THR A C 1
ATOM 698 O O . THR A 1 94 ? 6.289 -7.286 -12.965 1.00 89.56 94 THR A O 1
ATOM 701 N N . ILE A 1 95 ? 5.322 -9.094 -12.029 1.00 88.81 95 ILE A N 1
ATOM 702 C CA . ILE A 1 95 ? 6.471 -9.478 -11.202 1.00 88.81 95 ILE A CA 1
ATOM 703 C C . ILE A 1 95 ? 7.253 -10.585 -11.906 1.00 88.81 95 ILE A C 1
ATOM 705 O O . ILE A 1 95 ? 6.710 -11.659 -12.179 1.00 88.81 95 ILE A O 1
ATOM 709 N N . LEU A 1 96 ? 8.527 -10.329 -12.213 1.00 88.31 96 LEU A N 1
ATOM 710 C CA . LEU A 1 96 ? 9.406 -11.337 -12.802 1.00 88.31 96 LEU A CA 1
ATOM 711 C C . LEU A 1 96 ? 9.682 -12.455 -11.790 1.00 88.31 96 LEU A C 1
ATOM 713 O O . LEU A 1 96 ? 9.699 -12.233 -10.580 1.00 88.31 96 LEU A O 1
ATOM 717 N N . LYS A 1 97 ? 9.928 -13.675 -12.281 1.00 88.06 97 LYS A N 1
ATOM 718 C CA . LYS A 1 97 ? 10.257 -14.810 -11.402 1.00 88.06 97 LYS A CA 1
ATOM 719 C C . LYS A 1 97 ? 11.512 -14.547 -10.563 1.00 88.06 97 LYS A C 1
ATOM 721 O O . LYS A 1 97 ? 11.501 -14.884 -9.388 1.00 88.06 97 LYS A O 1
ATOM 726 N N . SER A 1 98 ? 12.531 -13.919 -11.156 1.00 87.62 98 SER A N 1
ATOM 727 C CA . SER A 1 98 ? 13.749 -13.477 -10.462 1.00 87.62 98 SER A CA 1
ATOM 728 C C . SER A 1 98 ? 13.433 -12.507 -9.327 1.00 87.62 98 SER A C 1
ATOM 730 O O . SER A 1 98 ? 13.898 -12.681 -8.210 1.00 87.62 98 SER A O 1
ATOM 732 N N . ASP A 1 99 ? 12.572 -11.527 -9.598 1.00 88.50 99 ASP A N 1
ATOM 733 C CA . ASP A 1 99 ? 12.230 -10.480 -8.638 1.00 88.50 99 ASP A CA 1
ATOM 734 C C . ASP A 1 99 ? 11.441 -11.056 -7.460 1.00 88.50 99 ASP A C 1
ATOM 736 O O . ASP A 1 99 ? 11.600 -10.619 -6.326 1.00 88.50 99 ASP A O 1
ATOM 740 N N . ARG A 1 100 ? 10.601 -12.069 -7.707 1.00 86.19 100 ARG A N 1
ATOM 741 C CA . ARG A 1 100 ? 9.817 -12.728 -6.658 1.00 86.19 100 ARG A CA 1
ATOM 742 C C . ARG A 1 100 ? 10.697 -13.317 -5.558 1.00 86.19 100 ARG A C 1
ATOM 744 O O . ARG A 1 100 ? 10.311 -13.234 -4.399 1.00 86.19 100 ARG A O 1
ATOM 751 N N . GLU A 1 101 ? 11.836 -13.910 -5.907 1.00 85.94 101 GLU A N 1
ATOM 752 C CA . GLU A 1 101 ? 12.763 -14.488 -4.925 1.00 85.94 101 GLU A CA 1
ATOM 753 C C . GLU A 1 101 ? 13.389 -13.416 -4.025 1.00 85.94 101 GLU A C 1
ATOM 755 O O . GLU A 1 101 ? 13.677 -13.688 -2.868 1.00 85.94 101 GLU A O 1
ATOM 760 N N . GLU A 1 102 ? 13.539 -12.185 -4.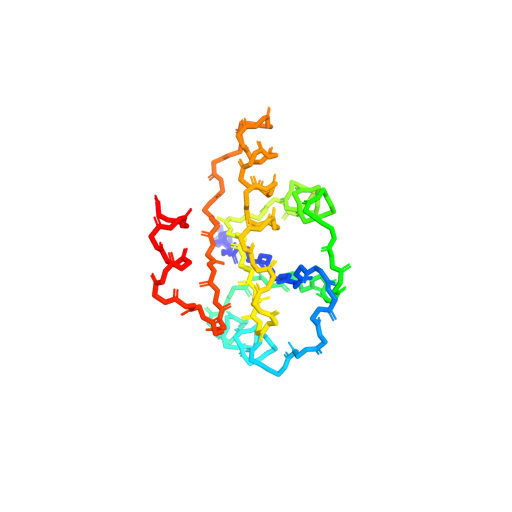521 1.00 85.69 102 GLU A N 1
ATOM 761 C CA . GLU A 1 102 ? 14.082 -11.057 -3.755 1.00 85.69 102 GLU A CA 1
ATOM 762 C C . GLU A 1 102 ? 13.037 -10.327 -2.891 1.00 85.69 102 GLU A C 1
ATOM 764 O O . GLU A 1 102 ? 13.400 -9.483 -2.067 1.00 85.69 102 GLU A O 1
ATOM 769 N N . LEU A 1 103 ? 11.745 -10.595 -3.112 1.00 85.38 103 LEU A N 1
ATOM 770 C CA . LEU A 1 103 ? 10.622 -9.948 -2.419 1.00 85.38 103 LEU A CA 1
ATOM 771 C C . LEU A 1 103 ? 10.059 -10.769 -1.250 1.00 85.38 103 LEU A C 1
ATOM 773 O O . LEU A 1 103 ? 9.267 -10.224 -0.478 1.00 85.38 103 LEU A O 1
ATOM 777 N N . LEU A 1 104 ? 10.415 -12.054 -1.162 1.00 79.44 104 LEU A N 1
ATOM 778 C CA . LEU A 1 104 ? 10.024 -12.980 -0.093 1.00 79.44 104 LEU A CA 1
ATOM 779 C C . LEU A 1 104 ? 11.062 -12.981 1.035 1.00 79.44 104 LEU A C 1
ATOM 781 O O . LEU A 1 104 ? 10.628 -13.125 2.198 1.00 79.44 104 LEU A O 1
#

Nearest PDB structures (foldseek):
  4r3u-assembly1_C  TM=9.753E-01  e=2.285E-09  Aquincola tertiaricarbonis
  4jgi-assembly3_A  TM=8.637E-01  e=1.266E-05  Desulfitobacterium hafniense
  1bmt-assembly1_B  TM=8.923E-01  e=4.376E-05  Escherichia coli
  3iv9-assembly1_A  TM=9.167E-01  e=8.656E-05  Escherichia coli
  1k7y-assembly1_A  TM=8.950E-01  e=1.422E-04  Escherichia coli